Protein AF-A0A9D4FB05-F1 (afdb_monomer_lite)

Foldseek 3Di:
DCDPVLVVCLVCQLVVLVVLLVVCPPPVNVVVDQPLVSLVVVLVVCQLQLLAPPPDPDPNVLCVVCSVPSPSVSSSVVSSVRSVVGPDDPVSSVVSNVVSVVVD

Secondary structure (DSSP, 8-state):
---HHHHHHHHHHHHHHHHHHHHHHSHHHHTT--HHHHHHHHHHHHHHTTSS-TTS---HHHHHHTTT---HHHHHHHHHHHHHHTPPPHHHHHHHHHHHHH--

Sequence (104 aa):
MHTLEGKRIQLSLPGIVATIHEWSSEAAVSRCMHWTEVTQMIWRSFQIQGYTREDRGYPQGTFESIRNNSDPSLVSDIILAEIFKYTLSSEERKLQRENALRKG

Organism: Dreissena polymorpha (NCBI:txid45954)

Structure (mmCIF, N/CA/C/O backbone):
data_AF-A0A9D4FB05-F1
#
_entry.id   AF-A0A9D4FB05-F1
#
loop_
_atom_site.group_PDB
_atom_site.id
_atom_site.type_symbol
_atom_site.label_atom_id
_atom_site.label_alt_id
_atom_site.label_comp_id
_atom_site.label_asym_id
_atom_site.label_entity_id
_atom_site.label_seq_id
_atom_site.pdbx_PDB_ins_code
_atom_site.Cartn_x
_atom_site.Cartn_y
_atom_site.Cartn_z
_atom_site.occupancy
_atom_site.B_iso_or_equiv
_atom_site.auth_seq_id
_atom_site.auth_comp_id
_atom_site.auth_asym_id
_atom_site.auth_atom_id
_atom_site.pdbx_PDB_model_num
ATOM 1 N N . MET A 1 1 ? -18.425 6.664 4.531 1.00 40.00 1 MET A N 1
ATOM 2 C CA . MET A 1 1 ? -17.847 7.684 5.440 1.00 40.00 1 MET A CA 1
ATOM 3 C C . MET A 1 1 ? -16.334 7.678 5.265 1.00 40.00 1 MET A C 1
ATOM 5 O O . MET A 1 1 ? -15.713 6.698 5.647 1.00 40.00 1 MET A O 1
ATOM 9 N N . HIS A 1 2 ? -15.736 8.717 4.672 1.00 49.19 2 HIS A N 1
ATOM 10 C CA . HIS A 1 2 ? -14.271 8.838 4.631 1.00 49.19 2 HIS A CA 1
ATOM 11 C C . HIS A 1 2 ? -13.784 9.341 5.992 1.00 49.19 2 HIS A C 1
ATOM 13 O O . HIS A 1 2 ? -14.012 10.497 6.346 1.00 49.19 2 HIS A O 1
ATOM 19 N N . THR A 1 3 ? -13.154 8.466 6.772 1.00 63.38 3 THR A N 1
ATOM 20 C CA . THR A 1 3 ? -12.485 8.845 8.021 1.00 63.38 3 THR A CA 1
ATOM 21 C C . THR A 1 3 ? -11.316 9.794 7.715 1.00 63.38 3 THR A C 1
ATOM 23 O O . THR A 1 3 ? -10.737 9.755 6.627 1.00 63.38 3 THR A O 1
ATOM 26 N N . LEU A 1 4 ? -10.951 10.666 8.662 1.00 63.41 4 LEU A N 1
ATOM 27 C CA . LEU A 1 4 ? -9.791 11.572 8.542 1.00 63.41 4 LEU A CA 1
ATOM 28 C C . LEU A 1 4 ? -8.493 10.817 8.193 1.00 63.41 4 LEU A C 1
ATOM 30 O O . LEU A 1 4 ? -7.667 11.315 7.431 1.00 63.41 4 LEU A O 1
ATOM 34 N N . GLU A 1 5 ? -8.348 9.591 8.693 1.00 68.06 5 GLU A N 1
ATOM 35 C CA . GLU A 1 5 ? -7.240 8.690 8.360 1.00 68.06 5 GLU A CA 1
ATOM 36 C C . GLU A 1 5 ? -7.310 8.177 6.915 1.00 68.06 5 GLU A C 1
ATOM 38 O O . GLU A 1 5 ? -6.292 8.175 6.230 1.00 68.06 5 GLU A O 1
ATOM 43 N N . GLY A 1 6 ? -8.505 7.840 6.415 1.00 71.62 6 GLY A N 1
ATOM 44 C CA . GLY A 1 6 ? -8.725 7.474 5.011 1.00 71.62 6 GLY A CA 1
ATOM 45 C C . GLY A 1 6 ? -8.327 8.586 4.032 1.00 71.62 6 GLY A C 1
ATOM 46 O O . GLY A 1 6 ? -7.794 8.313 2.962 1.00 71.62 6 GLY A O 1
ATOM 47 N N . LYS A 1 7 ? -8.513 9.855 4.420 1.00 74.81 7 LYS A N 1
ATOM 48 C CA . LYS A 1 7 ? -8.026 11.004 3.637 1.00 74.81 7 LYS A CA 1
ATOM 49 C C . LYS A 1 7 ? -6.507 11.156 3.708 1.00 74.81 7 LYS A C 1
ATOM 51 O O . LYS A 1 7 ? -5.881 11.443 2.695 1.00 74.81 7 LYS A O 1
ATOM 56 N N . ARG A 1 8 ? -5.906 10.959 4.886 1.00 78.38 8 ARG A N 1
ATOM 57 C CA . ARG A 1 8 ? -4.445 11.031 5.052 1.00 78.38 8 ARG A CA 1
ATOM 58 C C . ARG A 1 8 ? -3.730 9.995 4.194 1.00 78.38 8 ARG A C 1
ATOM 60 O O . ARG A 1 8 ? -2.807 10.364 3.479 1.00 78.38 8 ARG A O 1
ATOM 67 N N . ILE A 1 9 ? -4.186 8.743 4.219 1.00 82.06 9 ILE A N 1
ATOM 68 C CA . ILE A 1 9 ? -3.553 7.676 3.440 1.00 82.06 9 ILE A CA 1
ATOM 69 C C . ILE A 1 9 ? -3.688 7.894 1.936 1.00 82.06 9 ILE A C 1
ATOM 71 O O . ILE A 1 9 ? -2.721 7.699 1.211 1.00 82.06 9 ILE A O 1
ATOM 75 N N . GLN A 1 10 ? -4.846 8.375 1.478 1.00 82.81 10 GLN A N 1
ATOM 76 C CA . GLN A 1 10 ? -5.070 8.704 0.072 1.00 82.81 10 GLN A CA 1
ATOM 77 C C . GLN A 1 10 ? -4.108 9.791 -0.427 1.00 82.81 10 GLN A C 1
ATOM 79 O O . GLN A 1 10 ? -3.682 9.748 -1.576 1.00 82.81 10 GLN A O 1
ATOM 84 N N . LEU A 1 11 ? -3.743 10.744 0.435 1.00 84.75 11 LEU A N 1
ATOM 85 C CA . LEU A 1 11 ? -2.793 11.804 0.100 1.00 84.75 11 LEU A CA 1
ATOM 86 C C . LEU A 1 11 ? -1.333 11.335 0.162 1.00 84.75 11 LEU A C 1
ATOM 88 O O . LEU A 1 11 ? -0.521 11.771 -0.647 1.00 84.75 11 LEU A O 1
ATOM 92 N N . SER A 1 12 ? -0.981 10.476 1.122 1.00 85.94 12 SER A N 1
ATOM 93 C CA . SER A 1 12 ? 0.416 10.101 1.373 1.00 85.94 12 SER A CA 1
ATOM 94 C C . SER A 1 12 ? 0.886 8.874 0.597 1.00 85.94 12 SER A C 1
ATOM 96 O O . SER A 1 12 ? 2.061 8.794 0.249 1.00 85.94 12 SER A O 1
ATOM 98 N N . LEU A 1 13 ? 0.003 7.900 0.351 1.00 88.00 13 LEU A N 1
ATOM 99 C CA . LEU A 1 13 ? 0.372 6.633 -0.283 1.00 88.00 13 LEU A CA 1
ATOM 100 C C . LEU A 1 13 ? 1.000 6.835 -1.669 1.00 88.00 13 LEU A C 1
ATOM 102 O O . LEU A 1 13 ? 2.065 6.256 -1.874 1.00 88.00 13 LEU A O 1
ATOM 106 N N . PRO A 1 14 ? 0.437 7.650 -2.586 1.00 89.88 14 PRO A N 1
ATOM 107 C CA . PRO A 1 14 ? 1.059 7.855 -3.891 1.00 89.88 14 PRO A CA 1
ATOM 108 C C . PRO A 1 14 ? 2.491 8.382 -3.784 1.00 89.88 14 PRO A C 1
ATOM 110 O O . PRO A 1 14 ? 3.371 7.912 -4.496 1.00 89.88 14 PRO A O 1
ATOM 113 N N . GLY A 1 15 ? 2.745 9.295 -2.839 1.00 86.56 15 GLY A N 1
ATOM 114 C CA . GLY A 1 15 ? 4.090 9.801 -2.563 1.00 86.56 15 GLY A CA 1
ATOM 115 C C . GLY A 1 15 ? 5.035 8.712 -2.054 1.00 86.56 15 GLY A C 1
ATOM 116 O O . GLY A 1 15 ? 6.133 8.571 -2.575 1.00 86.56 15 GLY A O 1
ATOM 117 N N . ILE A 1 16 ? 4.592 7.894 -1.092 1.00 87.75 16 ILE A N 1
ATOM 118 C CA . ILE A 1 16 ? 5.382 6.767 -0.564 1.00 87.75 16 ILE A CA 1
ATOM 119 C C . ILE A 1 16 ? 5.738 5.781 -1.682 1.00 87.75 16 ILE A C 1
ATOM 121 O O . ILE A 1 16 ? 6.895 5.390 -1.814 1.00 87.75 16 ILE A O 1
ATOM 125 N N . VAL A 1 17 ? 4.754 5.383 -2.492 1.00 88.00 17 VAL A N 1
ATOM 126 C CA . VAL A 1 17 ? 4.957 4.426 -3.586 1.00 88.00 17 VAL A CA 1
ATOM 127 C C . VAL A 1 17 ? 5.876 5.011 -4.655 1.00 88.00 17 VAL A C 1
ATOM 129 O O . VAL A 1 17 ? 6.775 4.309 -5.107 1.00 88.00 17 VAL A O 1
ATOM 132 N N . ALA A 1 18 ? 5.711 6.286 -5.018 1.00 88.50 18 ALA A N 1
ATOM 133 C CA . ALA A 1 18 ? 6.585 6.963 -5.972 1.00 88.50 18 ALA A CA 1
ATOM 134 C C . ALA A 1 18 ? 8.039 7.019 -5.481 1.00 88.50 18 ALA A C 1
ATOM 136 O O . ALA A 1 18 ? 8.942 6.650 -6.228 1.00 88.50 18 ALA A O 1
ATOM 137 N N . T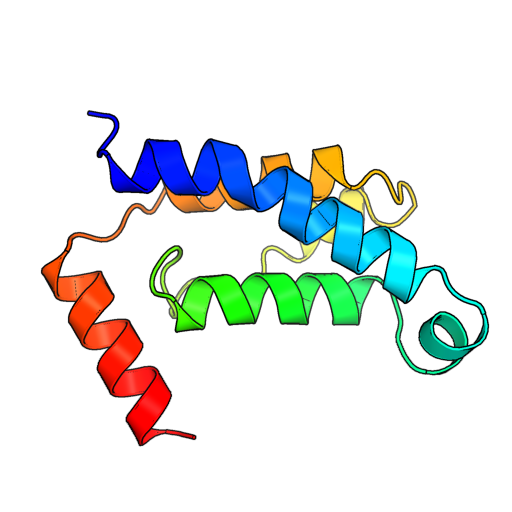HR A 1 19 ? 8.266 7.394 -4.217 1.00 88.56 19 THR A N 1
ATOM 138 C CA . THR A 1 19 ? 9.610 7.422 -3.620 1.00 88.56 19 THR A CA 1
ATOM 139 C C . THR A 1 19 ? 10.252 6.035 -3.591 1.00 88.56 19 THR A C 1
ATOM 141 O O . THR A 1 19 ? 11.421 5.890 -3.937 1.00 88.56 19 THR A O 1
ATOM 144 N N . ILE A 1 20 ? 9.500 4.995 -3.211 1.00 87.25 20 ILE A N 1
ATOM 145 C CA . ILE A 1 20 ? 10.022 3.620 -3.202 1.00 87.25 20 ILE A CA 1
ATOM 146 C C . ILE A 1 20 ? 10.305 3.139 -4.627 1.00 87.25 20 ILE A C 1
ATOM 148 O O . ILE A 1 20 ? 11.325 2.494 -4.852 1.00 87.25 20 ILE A O 1
ATOM 152 N N . HIS A 1 21 ? 9.434 3.457 -5.586 1.00 85.94 21 HIS A N 1
ATOM 153 C CA . HIS A 1 21 ? 9.629 3.109 -6.989 1.00 85.94 21 HIS A CA 1
ATOM 154 C C . HIS A 1 21 ? 10.915 3.734 -7.542 1.00 85.94 21 HIS A C 1
ATOM 156 O O . HIS A 1 21 ? 11.752 3.010 -8.076 1.00 85.94 21 HIS A O 1
ATOM 162 N N . GLU A 1 22 ? 11.106 5.041 -7.346 1.00 86.31 22 GLU A N 1
ATOM 163 C CA . GLU A 1 22 ? 12.316 5.766 -7.751 1.00 86.31 22 GLU A CA 1
ATOM 164 C C . GLU A 1 22 ? 13.574 5.116 -7.160 1.00 86.31 22 GLU A C 1
ATOM 166 O O . GLU A 1 22 ? 14.461 4.707 -7.909 1.00 86.31 22 GLU A O 1
ATOM 171 N N . TRP A 1 23 ? 13.601 4.894 -5.844 1.00 84.56 23 TRP A N 1
ATOM 172 C CA . TRP A 1 23 ? 14.734 4.253 -5.174 1.00 84.56 23 TRP A CA 1
ATOM 173 C C . TRP A 1 23 ? 14.979 2.813 -5.652 1.00 84.56 23 TRP A C 1
ATOM 175 O O . TRP A 1 23 ? 16.114 2.403 -5.881 1.00 84.56 23 TRP A O 1
ATOM 185 N N . SER A 1 24 ? 13.915 2.033 -5.866 1.00 82.00 24 SER A N 1
ATOM 186 C CA . SER A 1 24 ? 14.023 0.652 -6.356 1.00 82.00 24 SER A CA 1
ATOM 187 C C . SER A 1 24 ? 14.514 0.560 -7.802 1.00 82.00 24 SER A C 1
ATOM 189 O O . SER A 1 24 ? 15.116 -0.443 -8.185 1.00 82.00 24 SER A O 1
ATOM 191 N N . SER A 1 25 ? 14.282 1.610 -8.595 1.00 80.75 25 SER A N 1
ATOM 192 C CA . SER A 1 25 ? 14.736 1.701 -9.983 1.00 80.75 25 SER A CA 1
ATOM 193 C C . SER A 1 25 ? 16.233 2.003 -10.099 1.00 80.75 25 SER A C 1
ATOM 195 O O . SER A 1 25 ? 16.824 1.814 -11.164 1.00 80.75 25 SER A O 1
ATOM 197 N N . GLU A 1 26 ? 16.882 2.406 -9.001 1.00 85.25 26 GLU A N 1
ATOM 198 C CA . GLU A 1 26 ? 18.327 2.582 -8.968 1.00 85.25 26 GLU A CA 1
ATOM 199 C C . GLU A 1 26 ? 19.040 1.259 -9.280 1.00 85.25 26 GLU A C 1
ATOM 201 O O . GLU A 1 26 ? 18.712 0.189 -8.758 1.00 85.25 26 GLU A O 1
ATOM 206 N N . ALA A 1 27 ? 20.075 1.323 -10.121 1.00 76.38 27 ALA A N 1
ATOM 207 C CA . ALA A 1 27 ? 20.792 0.140 -10.596 1.00 76.38 27 ALA A CA 1
ATOM 208 C C . ALA A 1 27 ? 21.383 -0.711 -9.458 1.00 76.38 27 ALA A C 1
ATOM 210 O O . ALA A 1 27 ? 21.604 -1.906 -9.628 1.00 76.38 27 ALA A O 1
ATOM 211 N N . ALA A 1 28 ? 21.708 -0.111 -8.310 1.00 76.00 28 ALA A N 1
ATOM 212 C CA . ALA A 1 28 ? 22.210 -0.838 -7.146 1.00 76.00 28 ALA A CA 1
ATOM 213 C C . ALA A 1 28 ? 21.109 -1.652 -6.446 1.00 76.00 28 ALA A C 1
ATOM 215 O O . ALA A 1 28 ? 21.359 -2.787 -6.052 1.00 76.00 28 ALA A O 1
ATOM 216 N N . VAL A 1 29 ? 19.899 -1.099 -6.337 1.00 74.69 29 VAL A N 1
ATOM 217 C CA . VAL A 1 29 ? 18.770 -1.724 -5.634 1.00 74.69 29 VAL A CA 1
ATOM 218 C C . VAL A 1 29 ? 18.080 -2.757 -6.523 1.00 74.69 29 VAL A C 1
ATOM 220 O O . VAL A 1 29 ? 17.856 -3.885 -6.089 1.00 74.69 29 VAL A O 1
ATOM 223 N N . SER A 1 30 ? 17.845 -2.427 -7.794 1.00 76.81 30 SER A N 1
ATOM 224 C CA . SER A 1 30 ? 17.222 -3.325 -8.784 1.00 76.81 30 SER A CA 1
ATOM 225 C C . SER A 1 30 ? 18.011 -4.614 -9.051 1.00 76.81 30 SER A C 1
ATOM 227 O O . SER A 1 30 ? 17.440 -5.607 -9.498 1.00 76.81 30 SER A O 1
ATOM 229 N N . ARG A 1 31 ? 19.318 -4.634 -8.753 1.00 81.62 31 ARG A N 1
ATOM 230 C CA . ARG A 1 31 ? 20.151 -5.851 -8.789 1.00 81.62 31 ARG A CA 1
ATOM 231 C C . ARG A 1 31 ? 19.929 -6.781 -7.596 1.00 81.62 31 ARG A C 1
ATOM 233 O O . ARG A 1 31 ? 20.263 -7.958 -7.690 1.00 81.62 31 ARG A O 1
ATOM 240 N N . CYS A 1 32 ? 19.408 -6.255 -6.495 1.00 82.94 32 CYS A N 1
ATOM 241 C CA . CYS A 1 32 ? 19.233 -6.976 -5.237 1.00 82.94 32 CYS A CA 1
ATOM 242 C C . CYS A 1 32 ? 17.776 -7.362 -4.970 1.00 82.94 32 CYS A C 1
ATOM 244 O O . CYS A 1 32 ? 17.542 -8.236 -4.142 1.00 82.94 32 CYS A O 1
ATOM 246 N N . MET A 1 33 ? 16.812 -6.700 -5.617 1.00 82.69 33 MET A N 1
ATOM 247 C CA . MET A 1 33 ? 15.394 -6.892 -5.335 1.00 82.69 33 MET A CA 1
ATOM 248 C C . MET A 1 33 ? 14.539 -6.714 -6.588 1.00 82.69 33 MET A C 1
ATOM 250 O O . MET A 1 33 ? 14.635 -5.711 -7.298 1.00 82.69 33 MET A O 1
ATOM 254 N N . HIS A 1 34 ? 13.659 -7.678 -6.837 1.00 84.69 34 HIS A N 1
ATOM 255 C CA . HIS A 1 34 ? 12.670 -7.603 -7.898 1.00 84.69 34 HIS A CA 1
ATOM 256 C C . HIS A 1 34 ? 11.486 -6.720 -7.496 1.00 84.69 34 HIS A C 1
ATOM 258 O O . HIS A 1 34 ? 11.070 -6.672 -6.341 1.00 84.69 34 HIS A O 1
ATOM 264 N N . TRP A 1 35 ? 10.852 -6.085 -8.483 1.00 81.56 35 TRP A N 1
ATOM 265 C CA . TRP A 1 35 ? 9.676 -5.234 -8.261 1.00 81.56 35 TRP A CA 1
ATOM 266 C C . TRP A 1 35 ? 8.521 -5.945 -7.527 1.00 81.56 35 TRP A C 1
ATOM 268 O O . TRP A 1 35 ? 7.810 -5.349 -6.717 1.00 81.56 35 TRP A O 1
ATOM 278 N N . THR A 1 36 ? 8.356 -7.252 -7.746 1.00 85.62 36 THR A N 1
ATOM 279 C CA . THR A 1 36 ? 7.387 -8.065 -6.997 1.00 85.62 36 THR A CA 1
ATOM 280 C C . THR A 1 36 ? 7.697 -8.090 -5.498 1.00 85.62 36 THR A C 1
ATOM 282 O O . THR A 1 36 ? 6.788 -7.933 -4.690 1.00 85.62 36 THR A O 1
ATOM 285 N N . GLU A 1 37 ? 8.966 -8.217 -5.111 1.00 87.00 37 GLU A N 1
ATOM 286 C CA . GLU A 1 37 ? 9.380 -8.194 -3.703 1.00 87.00 37 GLU A CA 1
ATOM 287 C C . GLU A 1 37 ? 9.148 -6.806 -3.092 1.00 87.00 37 GLU A C 1
ATOM 289 O O . GLU A 1 37 ? 8.614 -6.694 -1.989 1.00 87.00 37 GLU A O 1
ATOM 294 N N . VAL A 1 38 ? 9.430 -5.739 -3.850 1.00 86.88 38 VAL A N 1
ATOM 295 C CA . VAL A 1 38 ? 9.154 -4.356 -3.429 1.00 86.88 38 VAL A CA 1
ATOM 296 C C . VAL A 1 38 ? 7.666 -4.158 -3.130 1.00 86.88 38 VAL A C 1
ATOM 298 O O . VAL A 1 38 ? 7.299 -3.688 -2.053 1.00 86.88 38 VAL A O 1
ATOM 301 N N . THR A 1 39 ? 6.779 -4.553 -4.045 1.00 88.62 39 THR A N 1
ATOM 302 C CA . THR A 1 39 ? 5.327 -4.399 -3.839 1.00 88.62 39 THR A CA 1
ATOM 303 C C . THR A 1 39 ? 4.795 -5.269 -2.696 1.00 88.62 39 THR A C 1
ATOM 305 O O . THR A 1 39 ? 3.901 -4.832 -1.969 1.00 88.62 39 THR A O 1
ATOM 308 N N . GLN A 1 40 ? 5.368 -6.455 -2.463 1.00 90.88 40 GLN A N 1
ATOM 309 C CA . GLN A 1 40 ? 5.062 -7.274 -1.284 1.00 90.88 40 GLN A CA 1
ATOM 310 C C . GLN A 1 40 ? 5.490 -6.591 0.021 1.00 90.88 40 GLN A C 1
ATOM 312 O O . GLN A 1 40 ? 4.729 -6.593 0.992 1.00 90.88 40 GLN A O 1
ATOM 317 N N . MET A 1 41 ? 6.667 -5.959 0.054 1.00 89.44 41 MET A N 1
ATOM 318 C CA . MET A 1 41 ? 7.137 -5.201 1.218 1.00 89.44 41 MET A CA 1
ATOM 319 C C . MET A 1 41 ? 6.269 -3.974 1.500 1.00 89.44 41 MET A C 1
ATOM 321 O O . MET A 1 41 ? 5.924 -3.714 2.659 1.00 89.44 41 MET A O 1
ATOM 325 N N . ILE A 1 42 ? 5.869 -3.246 0.453 1.00 89.56 42 ILE A N 1
ATOM 326 C CA . ILE A 1 42 ? 4.910 -2.143 0.567 1.00 89.56 42 ILE A CA 1
ATOM 327 C C . ILE A 1 42 ? 3.612 -2.680 1.182 1.00 89.56 42 ILE A C 1
ATOM 329 O O . ILE A 1 42 ? 3.189 -2.195 2.231 1.00 89.56 42 ILE A O 1
ATOM 333 N N . TRP A 1 43 ? 3.022 -3.729 0.599 1.00 91.50 43 TRP A N 1
ATOM 334 C CA . TRP A 1 43 ? 1.792 -4.347 1.104 1.00 91.50 43 TRP A CA 1
ATOM 335 C C . TRP A 1 43 ? 1.895 -4.743 2.581 1.00 91.50 43 TRP A C 1
ATOM 337 O O . TRP A 1 43 ? 1.037 -4.380 3.392 1.00 91.50 43 TRP A O 1
ATOM 347 N N . ARG A 1 44 ? 2.982 -5.424 2.961 1.00 90.88 44 ARG A N 1
ATOM 348 C CA . ARG A 1 44 ? 3.221 -5.837 4.346 1.00 90.88 44 ARG A CA 1
ATOM 349 C C . ARG A 1 44 ? 3.356 -4.641 5.286 1.00 90.88 44 ARG A C 1
ATOM 351 O O . ARG A 1 44 ? 2.853 -4.692 6.405 1.00 90.88 44 ARG A O 1
ATOM 358 N N . SER A 1 45 ? 3.966 -3.547 4.841 1.00 89.81 45 SER A N 1
ATOM 359 C CA . SER A 1 45 ? 4.069 -2.314 5.631 1.00 89.81 45 SER A CA 1
ATOM 360 C C . SER A 1 45 ? 2.691 -1.707 5.915 1.00 89.81 45 SER A C 1
ATOM 362 O O . SER A 1 45 ? 2.410 -1.322 7.051 1.00 89.81 45 SER A O 1
ATOM 364 N N . PHE A 1 46 ? 1.787 -1.699 4.928 1.00 88.56 46 PHE A N 1
ATOM 365 C CA . PHE A 1 46 ? 0.401 -1.257 5.125 1.00 88.56 46 PHE A CA 1
ATOM 366 C C . PHE A 1 46 ? -0.384 -2.179 6.066 1.00 88.56 46 PHE A C 1
ATOM 368 O O . PHE A 1 46 ? -1.199 -1.690 6.854 1.00 88.56 46 PHE A O 1
ATOM 375 N N . GLN A 1 47 ? -0.112 -3.488 6.051 1.00 88.69 47 GLN A N 1
ATOM 376 C CA . GLN A 1 47 ? -0.644 -4.408 7.060 1.00 88.69 47 GLN A CA 1
ATOM 377 C C . GLN A 1 47 ? -0.112 -4.063 8.453 1.00 88.69 47 GLN A C 1
ATOM 379 O O . GLN A 1 47 ? -0.894 -3.880 9.378 1.00 88.69 47 GLN A O 1
ATOM 384 N N . ILE A 1 48 ? 1.198 -3.903 8.627 1.00 87.44 48 ILE A N 1
ATOM 385 C CA . ILE A 1 48 ? 1.789 -3.595 9.940 1.00 87.44 48 ILE A CA 1
ATOM 386 C C . ILE A 1 48 ? 1.196 -2.309 10.530 1.00 87.44 48 ILE A C 1
ATOM 388 O O . ILE A 1 48 ? 0.890 -2.261 11.718 1.00 87.44 48 ILE A O 1
ATOM 392 N N . GLN A 1 49 ? 0.965 -1.286 9.703 1.00 83.88 49 GLN A N 1
ATOM 393 C CA . GLN A 1 49 ? 0.384 -0.014 10.147 1.00 83.88 49 GLN A CA 1
ATOM 394 C C . GLN A 1 49 ? -1.132 -0.081 10.420 1.00 83.88 49 GLN A C 1
ATOM 396 O O . GLN A 1 49 ? -1.710 0.873 10.951 1.00 83.88 49 GLN A O 1
ATOM 401 N N . GLY A 1 50 ? -1.774 -1.212 10.118 1.00 85.31 50 GLY A N 1
ATOM 402 C CA . GLY A 1 50 ? -3.206 -1.421 10.310 1.00 85.31 50 GLY A CA 1
ATOM 403 C C . GLY A 1 50 ? -4.058 -0.713 9.258 1.00 85.31 50 GLY A C 1
ATOM 404 O O . GLY A 1 50 ? -5.189 -0.339 9.540 1.00 85.31 50 GLY A O 1
ATOM 405 N N . TYR A 1 51 ? -3.543 -0.471 8.056 1.00 85.00 51 TYR A N 1
ATOM 406 C CA . TYR A 1 51 ? -4.341 0.126 6.980 1.00 85.00 51 TYR A CA 1
ATOM 407 C C . TYR A 1 51 ? -5.112 -0.907 6.167 1.00 85.00 51 TYR A C 1
ATOM 409 O O . TYR A 1 51 ? -6.207 -0.621 5.694 1.00 85.00 51 TYR A O 1
ATOM 417 N N . THR A 1 52 ? -4.565 -2.111 6.054 1.00 86.69 52 THR A N 1
ATOM 418 C CA . THR A 1 52 ? -5.229 -3.277 5.470 1.00 86.69 52 THR A CA 1
ATOM 419 C C . THR A 1 52 ? -5.155 -4.437 6.457 1.00 86.69 52 THR A C 1
ATOM 421 O O . THR A 1 52 ? -4.263 -4.476 7.307 1.00 86.69 52 THR A O 1
ATOM 424 N N . ARG A 1 53 ? -6.111 -5.364 6.392 1.00 86.00 53 ARG A N 1
ATOM 425 C CA . ARG A 1 53 ? -6.176 -6.499 7.319 1.00 86.00 53 ARG A CA 1
ATOM 426 C C . ARG A 1 53 ? -4.990 -7.444 7.116 1.00 86.00 53 ARG A C 1
ATOM 428 O O . ARG A 1 53 ? -4.589 -7.722 5.986 1.00 86.00 53 ARG A O 1
ATOM 435 N N . GLU A 1 54 ? -4.451 -7.974 8.211 1.00 86.00 54 GLU A N 1
ATOM 436 C CA . GLU A 1 54 ? -3.348 -8.946 8.159 1.00 86.00 54 GLU A CA 1
ATOM 437 C C . GLU A 1 54 ? -3.764 -10.290 7.525 1.00 86.00 54 GLU A C 1
ATOM 439 O O . GLU A 1 54 ? -2.946 -10.937 6.877 1.00 86.00 54 GLU A O 1
ATOM 444 N N . ASP A 1 55 ? -5.035 -10.687 7.648 1.00 85.69 55 ASP A N 1
ATOM 445 C CA . ASP A 1 55 ? -5.569 -11.930 7.068 1.00 85.69 55 ASP A CA 1
ATOM 446 C C . ASP A 1 55 ? -5.767 -11.871 5.543 1.00 85.69 55 ASP A C 1
ATOM 448 O O . ASP A 1 55 ?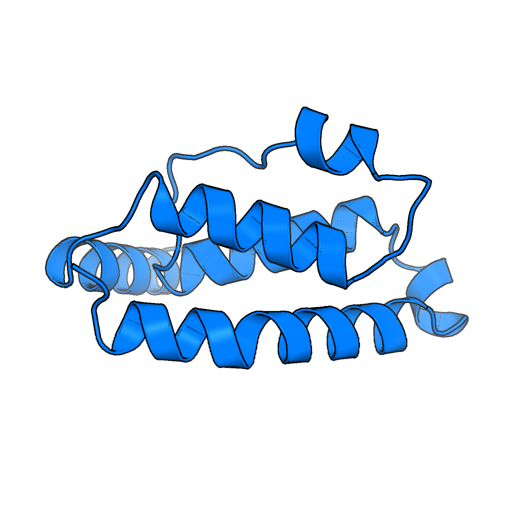 -6.038 -12.888 4.901 1.00 85.69 55 ASP A O 1
ATOM 452 N N . ARG A 1 56 ? -5.613 -10.688 4.938 1.00 87.25 56 ARG A N 1
ATOM 453 C CA . ARG A 1 56 ? -5.684 -10.507 3.489 1.00 87.25 56 ARG A CA 1
ATOM 454 C C . ARG A 1 56 ? -4.321 -10.803 2.882 1.00 87.25 56 ARG A C 1
ATOM 456 O O . ARG A 1 56 ? -3.369 -10.044 3.055 1.00 87.25 56 ARG A O 1
ATOM 463 N N . GLY A 1 57 ? -4.246 -11.911 2.151 1.00 86.94 57 GLY A N 1
ATOM 464 C CA . GLY A 1 57 ? -3.067 -12.247 1.360 1.00 86.94 57 GLY A CA 1
ATOM 465 C C . GLY A 1 57 ? -2.707 -11.131 0.378 1.00 86.94 57 GLY A C 1
ATOM 466 O O . GLY A 1 57 ? -3.564 -10.354 -0.046 1.00 86.94 57 GLY A O 1
ATOM 467 N N . TYR A 1 58 ? -1.427 -11.066 0.019 1.00 89.81 58 TYR A N 1
ATOM 468 C CA . TYR A 1 58 ? -0.953 -10.191 -1.048 1.00 89.81 58 TYR A CA 1
ATOM 469 C C . TYR A 1 58 ? -1.773 -10.455 -2.327 1.00 89.81 58 TYR A C 1
ATOM 471 O O . TYR A 1 58 ? -1.895 -11.619 -2.723 1.00 89.81 58 TYR A O 1
ATOM 479 N N . PRO A 1 59 ? -2.366 -9.426 -2.967 1.00 88.50 59 PRO A N 1
ATOM 480 C CA . PRO A 1 59 ? -3.227 -9.601 -4.134 1.00 88.50 59 PRO A CA 1
ATOM 481 C C . PRO A 1 59 ? -2.377 -9.861 -5.384 1.00 88.50 59 PRO A C 1
ATOM 483 O O . PRO A 1 59 ? -2.264 -9.028 -6.284 1.00 88.50 59 PRO A O 1
ATOM 486 N N . GLN A 1 60 ? -1.759 -11.042 -5.414 1.00 87.75 60 GLN A N 1
ATOM 487 C CA . GLN A 1 60 ? -0.721 -11.407 -6.365 1.00 87.75 60 GLN A CA 1
ATOM 488 C C . GLN A 1 60 ? -1.190 -11.294 -7.812 1.00 87.75 60 GLN A C 1
ATOM 490 O O . GLN A 1 60 ? -0.525 -10.634 -8.598 1.00 87.75 60 GLN A O 1
ATOM 495 N N . GLY A 1 61 ? -2.372 -11.822 -8.146 1.00 85.38 61 GLY A N 1
ATOM 496 C CA . GLY A 1 61 ? -2.908 -11.725 -9.508 1.00 85.38 61 GLY A CA 1
ATOM 497 C C . GLY A 1 61 ? -3.122 -10.279 -9.977 1.00 85.38 61 GLY A C 1
ATOM 498 O O . GLY A 1 61 ? -2.877 -9.964 -11.139 1.00 85.38 61 GLY A O 1
ATOM 499 N N . THR A 1 62 ? -3.513 -9.375 -9.071 1.00 87.00 62 THR A N 1
ATOM 500 C CA . THR A 1 62 ? -3.694 -7.954 -9.397 1.00 87.00 62 THR A CA 1
ATOM 501 C C . THR A 1 62 ? -2.350 -7.294 -9.692 1.00 87.00 62 THR A C 1
ATOM 503 O O . THR A 1 62 ? -2.207 -6.629 -10.715 1.00 87.00 62 THR A O 1
ATOM 506 N N . PHE A 1 63 ? -1.339 -7.526 -8.853 1.00 85.69 63 PHE A N 1
ATOM 507 C CA . PHE A 1 63 ? -0.001 -6.973 -9.074 1.00 85.69 63 PHE A CA 1
ATOM 508 C C . PHE A 1 63 ? 0.736 -7.618 -10.254 1.00 85.69 63 PHE A C 1
ATOM 510 O O . PHE A 1 63 ? 1.473 -6.939 -10.964 1.00 85.69 63 PHE A O 1
ATOM 517 N N . GLU A 1 64 ? 0.511 -8.902 -10.524 1.00 83.06 64 GLU A N 1
ATOM 518 C CA . GLU A 1 64 ? 1.077 -9.588 -11.686 1.00 83.06 64 GLU A CA 1
ATOM 519 C C . GLU A 1 64 ? 0.521 -9.039 -13.001 1.00 83.06 64 GLU A C 1
ATOM 521 O O . GLU A 1 64 ? 1.275 -8.884 -13.962 1.00 83.06 64 GLU A O 1
ATOM 526 N N . SER A 1 65 ? -0.763 -8.663 -13.032 1.00 81.88 65 SER A N 1
ATOM 527 C CA . SER A 1 65 ? -1.388 -8.064 -14.219 1.00 81.88 65 SER A CA 1
ATOM 528 C C . SER A 1 65 ? -0.766 -6.723 -14.626 1.00 81.88 65 SER A C 1
ATOM 530 O O . SER A 1 65 ? -0.783 -6.368 -15.803 1.00 81.88 65 SER A O 1
ATOM 532 N N . ILE A 1 66 ? -0.150 -6.016 -13.671 1.00 79.31 66 ILE A N 1
ATOM 533 C CA . ILE A 1 66 ? 0.570 -4.761 -13.903 1.00 79.31 66 ILE A CA 1
ATOM 534 C C . ILE A 1 66 ? 2.090 -4.933 -13.835 1.00 79.31 66 ILE A C 1
ATOM 536 O O . ILE A 1 66 ? 2.808 -3.948 -13.881 1.00 79.31 66 ILE A O 1
ATOM 540 N N . ARG A 1 67 ? 2.623 -6.159 -13.755 1.00 71.50 67 ARG A N 1
ATOM 541 C CA . ARG A 1 67 ? 4.063 -6.409 -13.548 1.00 71.50 67 ARG A CA 1
ATOM 542 C C . ARG A 1 67 ? 4.960 -5.762 -14.605 1.00 71.50 67 ARG A C 1
ATOM 544 O O . ARG A 1 67 ? 6.063 -5.336 -14.285 1.00 71.50 67 ARG A O 1
ATOM 551 N N . ASN A 1 68 ? 4.491 -5.709 -15.850 1.00 68.31 68 ASN A N 1
ATOM 552 C CA . ASN A 1 68 ? 5.213 -5.085 -16.965 1.00 68.31 68 ASN A CA 1
ATOM 553 C C . ASN A 1 68 ? 5.023 -3.561 -17.015 1.00 68.31 68 ASN A C 1
ATOM 555 O O . ASN A 1 68 ? 5.616 -2.895 -17.858 1.00 68.31 68 ASN A O 1
ATOM 559 N N . ASN A 1 69 ? 4.168 -3.027 -16.147 1.00 65.38 69 ASN A N 1
ATOM 560 C CA . ASN A 1 69 ? 3.866 -1.620 -16.027 1.00 65.38 69 ASN A CA 1
ATOM 561 C C . ASN A 1 69 ? 4.369 -1.129 -14.664 1.00 65.38 69 ASN A C 1
ATOM 563 O O . ASN A 1 69 ? 3.686 -1.240 -13.648 1.00 65.38 69 ASN A O 1
ATOM 567 N N . SER A 1 70 ? 5.582 -0.582 -14.647 1.00 67.75 70 SER A N 1
ATOM 568 C CA . SER A 1 70 ? 6.199 -0.012 -13.445 1.00 67.75 70 SER A CA 1
ATOM 569 C C . SER A 1 70 ? 5.550 1.307 -13.003 1.00 67.75 70 SER A C 1
ATOM 571 O O . SER A 1 70 ? 6.179 2.096 -12.312 1.00 67.75 70 SER A O 1
ATOM 573 N N . ASP A 1 71 ? 4.318 1.600 -13.418 1.00 83.12 71 ASP A N 1
ATOM 574 C CA . ASP A 1 71 ? 3.637 2.830 -13.044 1.00 83.12 71 ASP A CA 1
ATOM 575 C C . ASP A 1 71 ? 3.290 2.818 -11.538 1.00 83.12 71 ASP A C 1
ATOM 577 O O . ASP A 1 71 ? 2.440 2.031 -11.093 1.00 83.12 71 ASP A O 1
ATOM 581 N N . PRO A 1 72 ? 3.918 3.691 -10.724 1.00 84.12 72 PRO A N 1
ATOM 582 C CA . PRO A 1 72 ? 3.654 3.765 -9.290 1.00 84.12 72 PRO A CA 1
ATOM 583 C C . PRO A 1 72 ? 2.213 4.196 -8.969 1.00 84.12 72 PRO A C 1
ATOM 585 O O . PRO A 1 72 ? 1.719 3.914 -7.870 1.00 84.12 72 PRO A O 1
ATOM 588 N N . SER A 1 73 ? 1.509 4.850 -9.901 1.00 87.31 73 SER A N 1
ATOM 589 C CA . SER A 1 73 ? 0.106 5.225 -9.709 1.00 87.31 73 SER A CA 1
ATOM 590 C C . SER A 1 73 ? -0.802 3.994 -9.649 1.00 87.31 73 SER A C 1
ATOM 592 O O . SER A 1 73 ? -1.606 3.881 -8.725 1.00 87.31 73 SER A O 1
ATOM 594 N N . LEU A 1 74 ? -0.581 2.999 -10.515 1.00 87.56 74 LEU A N 1
ATOM 595 C CA . LEU A 1 74 ? -1.360 1.756 -10.526 1.00 87.56 74 LEU A CA 1
ATOM 596 C C . LEU A 1 74 ? -1.178 0.950 -9.239 1.00 87.56 74 LEU A C 1
ATOM 598 O O . LEU A 1 74 ? -2.141 0.412 -8.694 1.00 87.56 74 LEU A O 1
ATOM 602 N N . VAL A 1 75 ? 0.049 0.891 -8.716 1.00 87.44 75 VAL A N 1
ATOM 603 C CA . VAL A 1 75 ? 0.321 0.250 -7.420 1.00 87.44 75 VAL A CA 1
ATOM 604 C C . VAL A 1 75 ? -0.437 0.953 -6.297 1.00 87.44 75 VAL A C 1
ATOM 606 O O . VAL A 1 75 ? -1.045 0.293 -5.452 1.00 87.44 75 VAL A O 1
ATOM 609 N N . SER A 1 76 ? -0.435 2.285 -6.305 1.00 90.19 76 SER A N 1
ATOM 610 C CA . SER A 1 76 ? -1.160 3.088 -5.320 1.00 90.19 76 SER A CA 1
ATOM 611 C C . SER A 1 76 ? -2.666 2.833 -5.392 1.00 90.19 76 SER A C 1
ATOM 613 O O . SER A 1 76 ? -3.293 2.595 -4.361 1.00 90.19 76 SER A O 1
ATOM 615 N N . ASP A 1 77 ? -3.233 2.797 -6.597 1.00 90.75 77 ASP A N 1
ATOM 616 C CA . ASP A 1 77 ? -4.660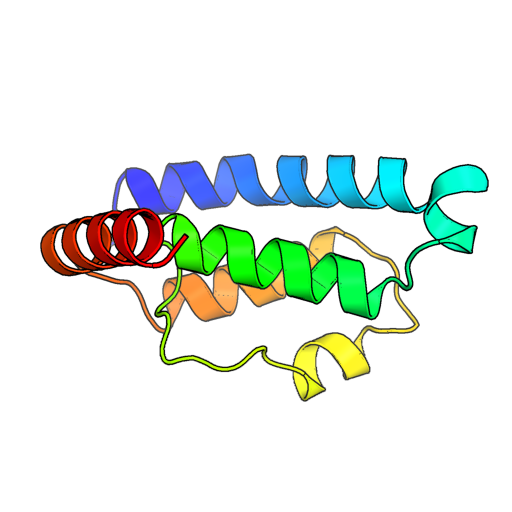 2.558 -6.821 1.00 90.75 77 ASP A CA 1
ATOM 617 C C . ASP A 1 77 ? -5.100 1.171 -6.342 1.00 90.75 77 ASP A C 1
ATOM 619 O O . ASP A 1 77 ? -6.129 1.048 -5.673 1.00 90.75 77 ASP A O 1
ATOM 623 N N . ILE A 1 78 ? -4.301 0.129 -6.603 1.00 89.19 78 ILE A N 1
ATOM 624 C CA . ILE A 1 78 ? -4.569 -1.234 -6.115 1.00 89.19 78 ILE A CA 1
ATOM 625 C C . ILE A 1 78 ? -4.599 -1.264 -4.584 1.00 89.19 78 ILE A C 1
ATOM 627 O O . ILE A 1 78 ? -5.519 -1.828 -3.985 1.00 89.19 78 ILE A O 1
ATOM 631 N N . ILE A 1 79 ? -3.607 -0.645 -3.941 1.00 88.31 79 ILE A N 1
ATOM 632 C CA . ILE A 1 79 ? -3.510 -0.615 -2.479 1.00 88.31 79 ILE A CA 1
ATOM 633 C C . ILE A 1 79 ? -4.689 0.163 -1.881 1.00 88.31 79 ILE A C 1
ATOM 635 O O . ILE A 1 79 ? 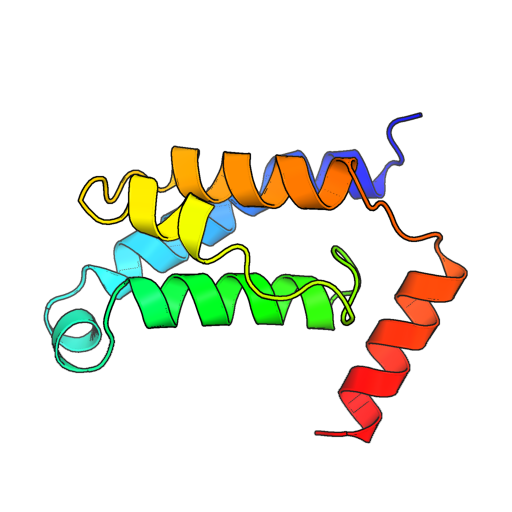-5.316 -0.319 -0.936 1.00 88.31 79 ILE A O 1
ATOM 639 N N . LEU A 1 80 ? -5.044 1.327 -2.439 1.00 90.00 80 LEU A N 1
ATOM 640 C CA . LEU A 1 80 ? -6.204 2.101 -1.981 1.00 90.00 80 LEU A CA 1
ATOM 641 C C . LEU A 1 80 ? -7.502 1.322 -2.147 1.00 90.00 80 LEU A C 1
ATOM 643 O O . LEU A 1 80 ? -8.318 1.312 -1.225 1.00 90.00 80 LEU A O 1
ATOM 647 N N . ALA A 1 81 ? -7.692 0.657 -3.286 1.00 88.81 81 ALA A N 1
ATOM 648 C CA . ALA A 1 81 ? -8.885 -0.135 -3.545 1.00 88.81 81 ALA A CA 1
ATOM 649 C C . ALA A 1 81 ? -9.072 -1.235 -2.488 1.00 88.81 81 ALA A C 1
ATOM 651 O O . ALA A 1 81 ? -10.181 -1.417 -1.979 1.00 88.81 81 ALA A O 1
ATOM 652 N N . GLU A 1 82 ? -7.998 -1.926 -2.099 1.00 86.00 82 GLU A N 1
ATOM 653 C CA . GLU A 1 82 ? -8.066 -2.932 -1.036 1.00 86.00 82 GLU A CA 1
ATOM 654 C C . GLU A 1 82 ? -8.304 -2.312 0.352 1.00 86.00 82 GLU A C 1
ATOM 656 O O . GLU A 1 82 ? -9.142 -2.815 1.104 1.00 86.00 82 GLU A O 1
ATOM 661 N N . ILE A 1 83 ? -7.647 -1.194 0.685 1.00 85.50 83 ILE A N 1
ATOM 662 C CA . ILE A 1 83 ? -7.854 -0.476 1.958 1.00 85.50 83 ILE A CA 1
ATOM 663 C C . ILE A 1 83 ? -9.316 -0.030 2.109 1.00 85.50 83 ILE A C 1
ATOM 665 O O . ILE A 1 83 ? -9.918 -0.171 3.179 1.00 85.50 83 ILE A O 1
ATOM 669 N N . PHE A 1 84 ? -9.912 0.504 1.040 1.00 85.56 84 PHE A N 1
ATOM 670 C CA . PHE A 1 84 ? -11.298 0.969 1.062 1.00 85.56 84 PHE A CA 1
ATOM 671 C C . PHE A 1 84 ? -12.314 -0.175 1.043 1.00 85.56 84 PHE A C 1
ATOM 673 O O . PHE A 1 84 ? -13.384 -0.028 1.631 1.00 85.56 84 PHE A O 1
ATOM 680 N N . LYS A 1 85 ? -11.994 -1.325 0.434 1.00 85.19 85 LYS A N 1
ATOM 681 C CA . LYS A 1 85 ? -12.845 -2.522 0.533 1.00 85.19 85 LYS A CA 1
ATOM 682 C C . LYS A 1 85 ? -12.886 -3.100 1.944 1.00 85.19 85 LYS A C 1
ATOM 684 O O . LYS A 1 85 ? -13.940 -3.558 2.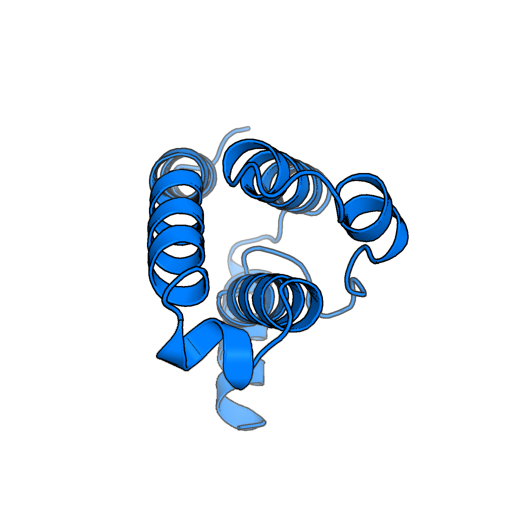376 1.00 85.19 85 LYS A O 1
ATOM 689 N N . TYR A 1 86 ? -11.753 -3.108 2.642 1.00 80.88 86 TYR A N 1
ATOM 690 C CA . TYR A 1 86 ? -11.593 -3.803 3.922 1.00 80.88 86 TYR A CA 1
ATOM 691 C C . TYR A 1 86 ? -11.110 -2.858 5.015 1.00 80.88 86 TYR A C 1
ATOM 693 O O . TYR A 1 86 ? -10.115 -3.112 5.695 1.00 80.88 86 TYR A O 1
ATOM 701 N N . THR A 1 87 ? -11.822 -1.747 5.180 1.00 80.38 87 THR A N 1
ATOM 702 C CA . THR A 1 87 ? -11.457 -0.743 6.175 1.00 80.38 87 THR A CA 1
ATOM 703 C C . THR A 1 87 ? -11.594 -1.305 7.586 1.00 80.38 87 THR A C 1
ATOM 705 O O . THR A 1 87 ? -12.672 -1.720 8.004 1.00 80.38 87 THR A O 1
ATOM 708 N N . LEU A 1 88 ? -10.493 -1.262 8.330 1.00 83.38 88 LEU A N 1
ATOM 709 C CA . LEU A 1 88 ? -10.453 -1.601 9.747 1.00 83.38 88 LEU A CA 1
ATOM 710 C C . LEU A 1 88 ? -11.050 -0.478 10.608 1.00 83.38 88 LEU A C 1
ATOM 712 O O . LEU A 1 88 ? -10.847 0.714 10.341 1.00 83.38 88 LEU A O 1
ATOM 716 N N . SER A 1 89 ? -11.741 -0.855 11.679 1.00 85.88 89 SER A N 1
ATOM 717 C CA . SER A 1 89 ? -12.105 0.046 12.773 1.00 85.88 89 SER A CA 1
ATOM 718 C C . SER A 1 89 ? -10.869 0.474 13.569 1.00 85.88 89 SER A C 1
ATOM 720 O O . SER A 1 89 ? -9.826 -0.179 13.544 1.00 85.88 89 SER A O 1
ATOM 722 N N . SER A 1 90 ? -10.964 1.578 14.311 1.00 84.69 90 SER A N 1
ATOM 723 C CA . SER A 1 90 ? -9.837 2.088 15.106 1.00 84.69 90 SER A CA 1
ATOM 724 C C . SER A 1 90 ? -9.311 1.081 16.138 1.00 84.69 90 SER A C 1
ATOM 726 O O . SER A 1 90 ? -8.104 1.048 16.385 1.00 84.69 90 SER A O 1
ATOM 728 N N . GLU A 1 91 ? -10.186 0.253 16.714 1.00 88.56 91 GLU A N 1
ATOM 729 C CA . GLU A 1 91 ? -9.807 -0.800 17.663 1.00 88.56 91 GLU A CA 1
ATOM 730 C C . GLU A 1 91 ? -9.045 -1.931 16.972 1.00 88.56 91 GLU A C 1
ATOM 732 O O . GLU A 1 91 ? -7.962 -2.299 17.424 1.00 88.56 91 GLU A O 1
ATOM 737 N N . GLU A 1 92 ? -9.540 -2.415 15.830 1.00 89.12 92 GLU A N 1
ATOM 738 C CA . GLU A 1 92 ? -8.853 -3.448 15.049 1.00 89.12 92 GLU A CA 1
ATOM 739 C C . GLU A 1 92 ? -7.481 -2.964 14.566 1.00 89.12 92 GLU A C 1
ATOM 741 O O . GLU A 1 92 ? -6.497 -3.696 14.665 1.00 89.12 92 GLU A O 1
ATOM 746 N N . ARG A 1 93 ? -7.378 -1.705 14.114 1.00 87.00 93 ARG A N 1
ATOM 747 C CA . ARG A 1 93 ? -6.092 -1.098 13.732 1.00 87.00 93 ARG A CA 1
ATOM 748 C C . ARG A 1 93 ? -5.103 -1.088 14.887 1.00 87.00 93 ARG A C 1
ATOM 750 O O . ARG A 1 93 ? -3.934 -1.423 14.703 1.00 87.00 93 ARG A O 1
ATOM 757 N N . LYS A 1 94 ? -5.558 -0.679 16.076 1.00 88.75 94 LYS A N 1
ATOM 758 C CA . LYS A 1 94 ? -4.727 -0.651 17.284 1.00 88.75 94 LYS A CA 1
ATOM 759 C C . LYS A 1 94 ? -4.244 -2.057 17.630 1.00 88.75 94 LYS A C 1
ATOM 761 O O . LYS A 1 94 ? -3.041 -2.247 17.786 1.00 88.75 94 LYS A O 1
ATOM 766 N N . LEU A 1 95 ? -5.158 -3.024 17.673 1.00 88.94 95 LEU A N 1
ATOM 767 C CA . LEU A 1 95 ? -4.846 -4.413 17.992 1.00 88.94 95 LEU A CA 1
ATOM 768 C C . LEU A 1 95 ? -3.860 -5.021 16.985 1.00 88.94 95 LEU A C 1
ATOM 770 O O . LEU A 1 95 ? -2.902 -5.681 17.378 1.00 88.94 95 LEU A O 1
ATOM 774 N N . GLN A 1 96 ? -4.049 -4.764 15.690 1.00 89.56 96 GLN A N 1
ATOM 775 C CA . GLN A 1 96 ? -3.155 -5.258 14.644 1.00 89.56 96 GLN A CA 1
ATOM 776 C C . GLN A 1 96 ? -1.743 -4.670 14.774 1.00 89.56 96 GLN A C 1
ATOM 778 O O . GLN A 1 96 ? -0.769 -5.419 14.710 1.00 89.56 96 GLN A O 1
ATOM 783 N N . ARG A 1 97 ? -1.617 -3.360 15.033 1.00 86.25 97 ARG A N 1
ATOM 784 C CA . ARG A 1 97 ? -0.313 -2.720 15.283 1.00 86.25 97 ARG A CA 1
ATOM 785 C C . ARG A 1 97 ? 0.385 -3.296 16.514 1.00 86.25 97 ARG A C 1
ATOM 787 O O . ARG A 1 97 ? 1.574 -3.592 16.460 1.00 86.25 97 ARG A O 1
ATOM 794 N N . GLU A 1 98 ? -0.343 -3.475 17.613 1.00 88.19 98 GLU A N 1
ATOM 795 C CA . GLU A 1 98 ? 0.202 -4.068 18.841 1.00 88.19 98 GLU A CA 1
ATOM 796 C C . GLU A 1 98 ? 0.674 -5.509 18.614 1.00 88.19 98 GLU A C 1
ATOM 798 O O . GLU A 1 98 ? 1.751 -5.889 19.072 1.00 88.19 98 GLU A O 1
ATOM 803 N N . ASN A 1 99 ? -0.091 -6.300 17.860 1.00 87.06 99 ASN A N 1
ATOM 804 C CA . ASN A 1 99 ? 0.283 -7.667 17.513 1.00 87.06 99 ASN A CA 1
ATOM 805 C C . ASN A 1 99 ? 1.514 -7.722 16.602 1.00 87.06 99 ASN A C 1
ATOM 807 O O . ASN A 1 99 ? 2.364 -8.589 16.797 1.00 87.06 99 ASN A O 1
ATOM 811 N N . ALA A 1 100 ? 1.637 -6.802 15.643 1.00 85.19 100 ALA A N 1
ATOM 812 C CA . ALA A 1 100 ? 2.806 -6.721 14.772 1.00 85.19 100 ALA A CA 1
ATOM 813 C C . ALA A 1 100 ? 4.092 -6.420 15.562 1.00 85.19 100 ALA A C 1
ATOM 815 O O . ALA A 1 100 ? 5.122 -7.028 15.295 1.00 85.19 100 ALA A O 1
ATOM 816 N N . LEU A 1 101 ? 4.019 -5.551 16.578 1.00 80.81 101 LEU A N 1
ATOM 817 C CA . LEU A 1 101 ? 5.157 -5.209 17.443 1.00 80.81 101 LEU A CA 1
ATOM 818 C C . LEU A 1 101 ? 5.554 -6.324 18.422 1.00 80.81 101 LEU A C 1
ATOM 820 O O . LEU A 1 101 ? 6.684 -6.344 18.890 1.00 80.81 101 LEU A O 1
ATOM 824 N N . ARG A 1 102 ? 4.63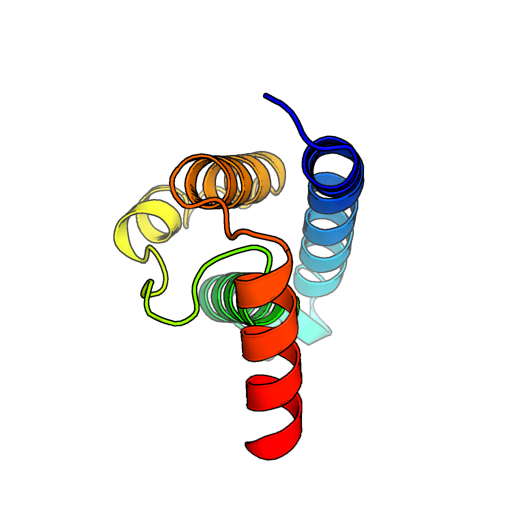7 -7.240 18.759 1.00 78.75 102 ARG A N 1
ATOM 825 C CA . ARG A 1 102 ? 4.907 -8.376 19.662 1.00 78.75 102 ARG A CA 1
ATOM 826 C C . ARG A 1 102 ? 5.459 -9.614 18.954 1.00 78.75 102 ARG A C 1
ATOM 828 O O . ARG A 1 102 ? 5.974 -10.501 19.624 1.00 78.75 102 ARG A O 1
ATOM 835 N N . LYS A 1 103 ? 5.281 -9.708 17.634 1.00 60.44 103 LYS A N 1
ATOM 836 C CA . LYS A 1 103 ? 5.731 -10.836 16.800 1.00 60.44 103 LYS A CA 1
ATOM 837 C C . LYS A 1 103 ? 7.073 -10.577 16.095 1.00 60.44 103 LYS A C 1
ATOM 839 O O . LYS A 1 103 ? 7.537 -11.474 15.395 1.00 60.44 103 LYS A O 1
ATOM 844 N N . GLY A 1 104 ? 7.616 -9.363 16.208 1.00 54.16 104 GLY A N 1
ATOM 845 C CA . GLY A 1 104 ? 8.873 -8.932 15.585 1.00 54.16 104 GLY A CA 1
ATOM 846 C C . GLY A 1 104 ? 10.091 -9.161 16.462 1.00 54.16 104 GLY A C 1
ATOM 847 O O . GLY A 1 104 ? 9.926 -9.182 17.701 1.00 54.16 104 GLY A O 1
#

pLDDT: mean 82.86, std 8.91, range [40.0, 91.5]

Radius of gyration: 14.06 Å; chains: 1; bounding box: 40×24×37 Å